Protein AF-A0A368SZ81-F1 (afdb_monomer_lite)

Sequence (155 aa):
MSDHELNTAENATVVFVNRFTLHTSPEEFERAFDTTAQFLRRQPGFLQSTLSRHADKPDSYLNIARWRDARSFHAAHLDRATQFALAATREALTDSALPRTPDTAHRIGVSLGSAVGCTRKLESQYLAISDNGRRWLVDHTRGSDRLYDYFVPSS

pLDDT: mean 87.76, std 10.17, range [52.06, 98.12]

Organism: NCBI:txid1931232

Foldseek 3Di:
DDPVVVVVQQQDKDKDKDKFQDPDDPVVVVVVVVVVLVLLVPFPFWDDKDKDADPVRNRIIMIITIGRGPVSVCVSPPQPLVVVVVVVVVVCVVVVPDDDDPVCVVVDDDDDDCPCVLVVVLVVQCCQQCVNVPHPDGNPVRGDPCNCCSVDVDD

InterPro domains:
  IPR007138 Antibiotic biosynthesis monooxygenase domain [PF03992] (27-79)
  IPR011008 Dimeric alpha-beta barrel [SSF54909] (8-93)

Secondary structure (DSSP, 8-state):
--HHHHHHHHTSPEEEEEEEE-SS-HHHHHHHHHHHHHHHHTSTTEEEEEEEE-SS-TTEEEEEEEES-HHHHHHHHS-HHHHHHHHHHHHHHHHT-----HHHHTT-------TTTTHHHHHHHHHHHTTTTT-SS--GGGS-TTHHHHHS---

Structure (mmCIF, N/CA/C/O backbone):
data_AF-A0A368SZ81-F1
#
_entry.id   AF-A0A368SZ81-F1
#
loop_
_atom_site.group_PDB
_atom_site.id
_atom_site.type_symbol
_atom_site.label_atom_id
_atom_site.label_alt_id
_atom_site.label_comp_id
_atom_site.label_asym_id
_atom_site.label_entity_id
_atom_site.label_seq_id
_atom_site.pdbx_PDB_ins_code
_atom_site.Cartn_x
_atom_site.Cartn_y
_atom_site.Cartn_z
_atom_site.occupancy
_atom_site.B_iso_or_equiv
_atom_site.auth_seq_id
_atom_site.auth_comp_id
_atom_site.auth_asym_id
_atom_site.auth_atom_id
_atom_site.pdbx_PDB_model_num
ATOM 1 N N . MET A 1 1 ? -18.997 -5.126 17.755 1.00 52.06 1 MET A N 1
ATOM 2 C CA . MET A 1 1 ? -17.836 -6.020 17.924 1.00 52.06 1 MET A CA 1
ATOM 3 C C . MET A 1 1 ? -17.121 -5.610 19.189 1.00 52.06 1 MET A C 1
ATOM 5 O O . MET A 1 1 ? -16.911 -4.418 19.378 1.00 52.06 1 MET A O 1
ATOM 9 N N . SER A 1 2 ? -16.828 -6.570 20.054 1.00 54.38 2 SER A N 1
ATOM 10 C CA . SER A 1 2 ? -16.036 -6.365 21.271 1.00 54.38 2 SER A CA 1
ATOM 11 C C . SER A 1 2 ? -14.537 -6.257 20.945 1.00 54.38 2 SER A C 1
ATOM 13 O O . SER A 1 2 ? -14.096 -6.748 19.903 1.00 54.38 2 SER A O 1
ATOM 15 N N . ASP A 1 3 ? -13.736 -5.657 21.832 1.00 58.00 3 ASP A N 1
ATOM 16 C CA . ASP A 1 3 ? -12.274 -5.532 21.656 1.00 58.00 3 ASP A CA 1
ATOM 17 C C . ASP A 1 3 ? -11.573 -6.885 21.449 1.00 58.00 3 ASP A C 1
ATOM 19 O O . ASP A 1 3 ? -10.595 -6.990 20.707 1.00 58.00 3 ASP A O 1
ATOM 23 N N . HIS A 1 4 ? -12.117 -7.954 22.037 1.00 52.94 4 HIS A N 1
ATOM 24 C CA . HIS A 1 4 ? -11.617 -9.316 21.864 1.00 52.94 4 HIS A CA 1
ATOM 25 C C . HIS A 1 4 ? -11.790 -9.829 20.420 1.00 52.94 4 HIS A C 1
ATOM 27 O O . HIS A 1 4 ? -10.902 -10.491 19.876 1.00 52.94 4 HIS A O 1
ATOM 33 N N . GLU A 1 5 ? -12.913 -9.525 19.765 1.00 55.00 5 GLU A N 1
ATOM 34 C CA . GLU A 1 5 ? -13.180 -9.935 18.377 1.00 55.00 5 GLU A CA 1
ATOM 35 C C . GLU A 1 5 ? -12.298 -9.169 17.383 1.00 55.00 5 GLU A C 1
ATOM 37 O O . GLU A 1 5 ? -11.790 -9.756 16.427 1.00 55.00 5 GLU A O 1
ATOM 42 N N . LEU A 1 6 ? -12.052 -7.879 17.642 1.00 59.97 6 LEU A N 1
ATOM 43 C CA . LEU A 1 6 ? -11.133 -7.047 16.857 1.00 59.97 6 LEU A CA 1
ATOM 44 C C . LEU A 1 6 ? -9.690 -7.560 16.949 1.00 59.97 6 LEU A C 1
ATOM 46 O O . LEU A 1 6 ? -9.024 -7.703 15.925 1.00 59.97 6 LEU A O 1
ATOM 50 N N . ASN A 1 7 ? -9.230 -7.907 18.153 1.00 59.84 7 ASN A N 1
ATOM 51 C CA . ASN A 1 7 ? -7.885 -8.444 18.371 1.00 59.84 7 ASN A CA 1
ATOM 52 C C . ASN A 1 7 ? -7.702 -9.841 17.740 1.00 59.84 7 ASN A C 1
ATOM 54 O O . ASN A 1 7 ? -6.635 -10.178 17.229 1.00 59.84 7 ASN A O 1
ATOM 58 N N . THR A 1 8 ? -8.758 -10.660 17.720 1.00 61.38 8 THR A N 1
ATOM 59 C CA . THR A 1 8 ? -8.731 -11.979 17.063 1.00 61.38 8 THR A CA 1
ATOM 60 C C . THR A 1 8 ? -8.630 -11.840 15.541 1.00 61.38 8 THR A C 1
ATOM 62 O O . THR A 1 8 ? -7.843 -12.542 14.909 1.00 61.38 8 THR A O 1
ATOM 65 N N . ALA A 1 9 ? -9.380 -10.903 14.952 1.00 64.88 9 ALA A N 1
ATOM 66 C CA . ALA A 1 9 ? -9.328 -10.618 13.519 1.00 64.88 9 ALA A CA 1
ATOM 67 C C . ALA A 1 9 ? -7.986 -10.005 13.085 1.00 64.88 9 ALA A C 1
ATOM 69 O O . ALA A 1 9 ? -7.500 -10.306 11.997 1.00 64.88 9 ALA A O 1
ATOM 70 N N . GLU A 1 10 ? -7.358 -9.182 13.930 1.00 70.00 10 GLU A N 1
ATOM 71 C CA . GLU A 1 10 ? -6.044 -8.605 13.629 1.00 70.00 10 GLU A CA 1
ATOM 72 C C . GLU A 1 10 ? -4.932 -9.646 13.580 1.00 70.00 10 GLU A C 1
ATOM 74 O O . GLU A 1 10 ? -4.065 -9.537 12.718 1.00 70.00 10 GLU A O 1
ATOM 79 N N . ASN A 1 11 ? -4.987 -10.662 14.445 1.00 79.44 11 ASN A N 1
ATOM 80 C CA . ASN A 1 11 ? -3.989 -11.733 14.519 1.00 79.44 11 ASN A CA 1
ATOM 81 C C . ASN A 1 11 ? -4.248 -12.889 13.536 1.00 79.44 11 ASN A C 1
ATOM 83 O O . ASN A 1 11 ? -3.453 -13.827 13.464 1.00 79.44 11 ASN A O 1
ATOM 87 N N . ALA A 1 12 ? -5.352 -12.850 12.789 1.00 88.25 12 ALA A N 1
ATOM 88 C CA . ALA A 1 12 ? -5.657 -13.857 11.786 1.00 88.25 12 ALA A CA 1
ATOM 89 C C . ALA A 1 12 ? -4.756 -13.698 10.552 1.00 88.25 12 ALA A C 1
ATOM 91 O O . ALA A 1 12 ? -4.479 -12.590 10.092 1.00 88.25 12 ALA A O 1
ATOM 92 N N . THR A 1 13 ? -4.343 -14.828 9.972 1.00 94.44 13 THR A N 1
ATOM 93 C CA . THR A 1 13 ? -3.608 -14.840 8.701 1.00 94.44 13 THR A CA 1
ATOM 94 C C . THR A 1 13 ? -4.410 -14.132 7.614 1.00 94.44 13 THR A C 1
ATOM 96 O O . THR A 1 13 ? -5.566 -14.468 7.364 1.00 94.44 13 THR A O 1
ATOM 99 N N . VAL A 1 14 ? -3.765 -13.196 6.920 1.00 95.81 14 VAL A N 1
ATOM 100 C CA . VAL A 1 14 ? -4.369 -12.458 5.808 1.00 95.81 14 VAL A CA 1
ATOM 101 C C . VAL A 1 14 ? -3.956 -13.082 4.482 1.00 95.81 14 VAL A C 1
ATOM 103 O O . VAL A 1 14 ? -2.774 -13.341 4.239 1.00 95.81 14 VAL A O 1
ATOM 106 N N . VAL A 1 15 ? -4.938 -13.294 3.605 1.00 96.19 15 VAL A N 1
ATOM 107 C CA . VAL A 1 15 ? -4.727 -13.674 2.205 1.00 96.19 15 VAL A CA 1
ATOM 108 C C . VAL A 1 15 ? -5.117 -12.494 1.327 1.00 96.19 15 VAL A C 1
ATOM 110 O O . VAL A 1 15 ? -6.285 -12.127 1.245 1.00 96.19 15 VAL A O 1
ATOM 113 N N . PHE A 1 16 ? -4.129 -11.895 0.672 1.00 95.38 16 PHE A N 1
ATOM 114 C CA . PHE A 1 16 ? -4.329 -10.820 -0.285 1.00 95.38 16 PHE A CA 1
ATOM 115 C C . PHE A 1 16 ? -4.366 -11.396 -1.699 1.00 95.38 16 PHE A C 1
ATOM 117 O O . PHE A 1 16 ? -3.391 -11.995 -2.157 1.00 95.38 16 PHE A O 1
ATOM 124 N N . VAL A 1 17 ? -5.496 -11.212 -2.379 1.00 96.56 17 VAL A N 1
ATOM 125 C CA . VAL A 1 17 ? -5.724 -11.691 -3.744 1.00 96.56 17 VAL A CA 1
ATOM 126 C C . VAL A 1 17 ? -5.859 -10.483 -4.660 1.00 96.56 17 VAL A C 1
ATOM 128 O O . VAL A 1 17 ? -6.749 -9.660 -4.467 1.00 96.56 17 VAL A O 1
ATOM 131 N N . ASN A 1 18 ? -4.982 -10.377 -5.656 1.00 94.69 18 ASN A N 1
ATOM 132 C CA . ASN A 1 18 ? -5.006 -9.293 -6.633 1.00 94.69 18 ASN A CA 1
ATOM 133 C C . ASN A 1 18 ? -5.061 -9.855 -8.056 1.00 94.69 18 ASN A C 1
ATOM 135 O O . ASN A 1 18 ? -4.253 -10.715 -8.404 1.00 94.69 18 ASN A O 1
ATOM 139 N N . ARG A 1 19 ? -5.996 -9.367 -8.874 1.00 96.81 19 ARG A N 1
ATOM 140 C CA . ARG A 1 19 ? -6.144 -9.754 -10.280 1.00 96.81 19 ARG A CA 1
ATOM 141 C C . ARG A 1 19 ? -5.673 -8.615 -11.173 1.00 96.81 19 ARG A C 1
ATOM 143 O O . ARG A 1 19 ? -6.176 -7.501 -11.064 1.00 96.81 19 ARG A O 1
ATOM 150 N N . PHE A 1 20 ? -4.787 -8.927 -12.107 1.00 96.81 20 PHE A N 1
ATOM 151 C CA . PHE A 1 20 ? -4.261 -7.981 -13.082 1.00 96.81 20 PHE A CA 1
ATOM 152 C C . PHE A 1 20 ? -4.821 -8.275 -14.473 1.00 96.81 20 PHE A C 1
ATOM 154 O O . PHE A 1 20 ? -4.964 -9.435 -14.866 1.00 96.81 20 PHE A O 1
ATOM 161 N N . THR A 1 21 ? -5.126 -7.205 -15.203 1.00 97.06 21 THR A N 1
ATOM 162 C CA . THR A 1 21 ? -5.365 -7.214 -16.652 1.00 97.06 21 THR A CA 1
ATOM 163 C C . THR A 1 21 ? -4.319 -6.292 -17.257 1.00 97.06 21 THR A C 1
ATOM 165 O O . THR A 1 21 ? -4.195 -5.149 -16.815 1.00 97.06 21 THR A O 1
ATOM 168 N N . LEU A 1 22 ? -3.504 -6.805 -18.170 1.00 95.56 22 LEU A N 1
ATOM 169 C CA . LEU A 1 22 ? -2.321 -6.105 -18.651 1.00 95.56 22 LEU A CA 1
ATOM 170 C C . LEU A 1 22 ? -2.657 -5.191 -19.833 1.00 95.56 22 LEU A C 1
ATOM 172 O O . LEU A 1 22 ? -3.359 -5.578 -20.760 1.00 95.56 22 LEU A O 1
ATOM 176 N N . HIS A 1 23 ? -2.091 -3.985 -19.809 1.00 92.38 23 HIS A N 1
ATOM 177 C CA . HIS A 1 23 ? -2.072 -3.047 -20.942 1.00 92.38 23 HIS A CA 1
ATOM 178 C C . HIS A 1 23 ? -0.658 -2.860 -21.517 1.00 92.38 23 HIS A C 1
ATOM 180 O O . HIS A 1 23 ? -0.447 -2.046 -22.410 1.00 92.38 23 HIS A O 1
ATOM 186 N N . THR A 1 24 ? 0.302 -3.618 -20.986 1.00 90.44 24 THR A N 1
ATOM 187 C CA . THR A 1 24 ? 1.702 -3.679 -21.415 1.00 90.44 24 THR A CA 1
ATOM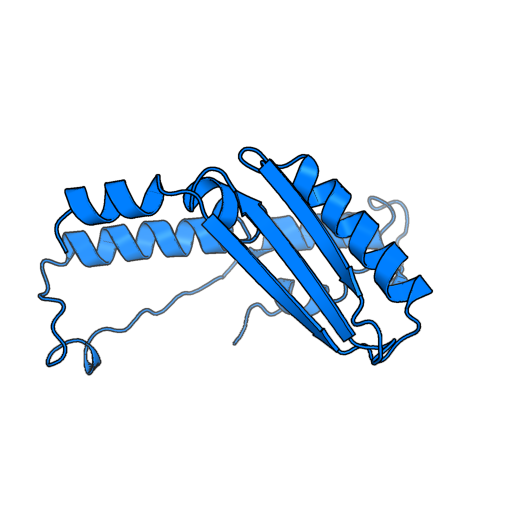 188 C C . THR A 1 24 ? 2.083 -5.135 -21.700 1.00 90.44 24 THR A C 1
ATOM 190 O O . THR A 1 24 ? 1.270 -6.047 -21.523 1.00 90.44 24 THR A O 1
ATOM 193 N N . SER A 1 25 ? 3.317 -5.364 -22.145 1.00 95.19 25 SER A N 1
ATOM 194 C CA . SER A 1 25 ? 3.837 -6.712 -22.366 1.00 95.19 25 SER A CA 1
ATOM 195 C C . SER A 1 25 ? 3.910 -7.519 -21.054 1.00 95.19 25 SER A C 1
ATOM 197 O O . SER A 1 25 ? 4.260 -6.967 -20.004 1.00 95.19 25 SER A O 1
ATOM 199 N N . PRO A 1 26 ? 3.617 -8.831 -21.087 1.00 95.81 26 PRO A N 1
ATOM 200 C CA . PRO A 1 26 ? 3.800 -9.733 -19.949 1.00 95.81 26 PRO A CA 1
ATOM 201 C C . PRO A 1 26 ? 5.197 -9.649 -19.327 1.00 95.81 26 PRO A C 1
ATOM 203 O O . PRO A 1 26 ? 5.329 -9.608 -18.108 1.00 95.81 26 PRO A O 1
ATOM 206 N N . GLU A 1 27 ? 6.239 -9.547 -20.151 1.00 94.75 27 GLU A N 1
ATOM 207 C CA . GLU A 1 27 ? 7.629 -9.502 -19.702 1.00 94.75 27 GLU A CA 1
ATOM 208 C C . GLU A 1 27 ? 7.933 -8.219 -18.919 1.00 94.75 27 GLU A C 1
ATOM 210 O O . GLU A 1 27 ? 8.696 -8.236 -17.954 1.00 94.75 27 GLU A O 1
ATOM 215 N N . GLU A 1 28 ? 7.361 -7.087 -19.330 1.00 93.31 28 GLU A N 1
ATOM 216 C CA . GLU A 1 28 ? 7.485 -5.827 -18.596 1.00 93.31 28 GLU A CA 1
ATOM 217 C C . GLU A 1 28 ? 6.746 -5.876 -17.263 1.00 93.31 28 GLU A C 1
ATOM 219 O O . GLU A 1 28 ? 7.313 -5.496 -16.235 1.00 93.31 28 GLU A O 1
ATOM 224 N N . PHE A 1 29 ? 5.526 -6.415 -17.264 1.00 94.94 29 PHE A N 1
ATOM 225 C CA . PHE A 1 29 ? 4.756 -6.616 -16.045 1.00 94.94 29 PHE A CA 1
ATOM 226 C C . PHE A 1 29 ? 5.481 -7.536 -15.056 1.00 94.94 29 PHE A C 1
ATOM 228 O O . PHE A 1 29 ? 5.601 -7.185 -13.886 1.00 94.94 29 PHE A O 1
ATOM 235 N N . GLU A 1 30 ? 6.001 -8.679 -15.506 1.00 95.44 30 GLU A N 1
ATOM 236 C CA . GLU A 1 30 ? 6.700 -9.642 -14.649 1.00 95.44 30 GLU A CA 1
ATOM 237 C C . GLU A 1 30 ? 7.966 -9.034 -14.029 1.00 95.44 30 GLU A C 1
ATOM 239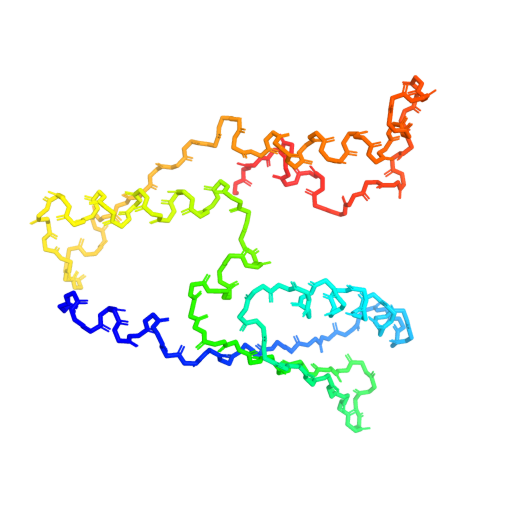 O O . GLU A 1 30 ? 8.179 -9.175 -12.824 1.00 95.44 30 GLU A O 1
ATOM 244 N N . ARG A 1 31 ? 8.750 -8.253 -14.790 1.00 93.44 31 ARG A N 1
ATOM 245 C CA . ARG A 1 31 ? 9.908 -7.512 -14.247 1.00 93.44 31 ARG A CA 1
ATOM 246 C C . ARG A 1 31 ? 9.507 -6.485 -13.184 1.00 93.44 31 ARG A C 1
ATOM 248 O O . ARG A 1 31 ? 10.161 -6.377 -12.141 1.00 93.44 31 ARG A O 1
ATOM 255 N N . ALA A 1 32 ? 8.449 -5.714 -13.439 1.00 89.69 32 ALA A N 1
ATOM 256 C CA . ALA A 1 32 ? 7.945 -4.731 -12.483 1.00 89.69 32 ALA A CA 1
ATOM 257 C C . ALA A 1 32 ? 7.407 -5.420 -11.217 1.00 89.69 32 ALA A C 1
ATOM 259 O O . ALA A 1 32 ? 7.744 -5.030 -10.095 1.00 89.69 32 ALA A O 1
ATOM 260 N N . PHE A 1 33 ? 6.640 -6.498 -11.393 1.00 93.62 33 PHE A N 1
ATOM 261 C CA . PHE A 1 33 ? 6.076 -7.285 -10.306 1.00 93.62 33 PHE A CA 1
ATOM 262 C C . PHE A 1 33 ? 7.164 -7.927 -9.444 1.00 93.62 33 PHE A C 1
ATOM 264 O O . PHE A 1 33 ? 7.058 -7.889 -8.219 1.00 93.62 33 PHE A O 1
ATOM 271 N N . ASP A 1 34 ? 8.233 -8.457 -10.039 1.00 93.31 34 ASP A N 1
ATOM 272 C CA . ASP A 1 34 ? 9.361 -9.024 -9.298 1.00 93.31 34 ASP A CA 1
ATOM 273 C C . ASP A 1 34 ? 10.019 -7.997 -8.375 1.00 93.31 34 ASP A C 1
ATOM 275 O O . ASP A 1 34 ? 10.354 -8.314 -7.230 1.00 93.31 34 ASP A O 1
ATOM 279 N N . THR A 1 35 ? 10.140 -6.747 -8.822 1.00 88.62 35 THR A N 1
ATOM 280 C CA . THR A 1 35 ? 10.664 -5.652 -7.992 1.00 88.62 35 THR A CA 1
ATOM 281 C C . THR A 1 35 ? 9.763 -5.408 -6.778 1.00 88.62 35 THR A C 1
ATOM 283 O O . THR A 1 35 ? 10.241 -5.352 -5.638 1.00 88.62 35 THR A O 1
ATOM 286 N N . THR A 1 36 ? 8.445 -5.341 -6.984 1.00 87.81 36 THR A N 1
ATOM 287 C CA . THR A 1 36 ? 7.467 -5.229 -5.890 1.00 87.81 36 THR A CA 1
ATOM 288 C C . THR A 1 36 ? 7.506 -6.449 -4.967 1.00 87.81 36 THR A C 1
ATOM 290 O O . THR A 1 36 ? 7.521 -6.302 -3.745 1.00 87.81 36 THR A O 1
ATOM 293 N N . ALA A 1 37 ? 7.581 -7.662 -5.514 1.00 90.38 37 ALA A N 1
ATOM 294 C CA . ALA A 1 37 ? 7.620 -8.901 -4.746 1.00 90.38 37 ALA A CA 1
ATOM 295 C C . ALA A 1 37 ? 8.884 -8.996 -3.882 1.00 90.38 37 ALA A C 1
ATOM 297 O O . ALA A 1 37 ? 8.806 -9.407 -2.726 1.00 90.38 37 ALA A O 1
ATOM 298 N N . GLN A 1 38 ? 10.042 -8.573 -4.396 1.00 92.38 38 GLN A N 1
ATOM 299 C CA . GLN A 1 38 ? 11.282 -8.491 -3.620 1.00 92.38 38 GLN A CA 1
ATOM 300 C C . GLN A 1 38 ? 11.168 -7.507 -2.454 1.00 92.38 38 GLN A C 1
ATOM 302 O O . GLN A 1 38 ? 11.650 -7.810 -1.362 1.00 92.38 38 GLN A O 1
ATOM 307 N N . PHE A 1 39 ? 10.521 -6.355 -2.658 1.00 89.88 39 PHE A N 1
ATOM 308 C CA . PHE A 1 39 ? 10.243 -5.414 -1.574 1.00 89.88 39 PHE A CA 1
ATOM 309 C C . PHE A 1 39 ? 9.339 -6.041 -0.505 1.00 89.88 39 PHE A C 1
ATOM 311 O O . PHE A 1 39 ? 9.683 -5.994 0.677 1.00 89.88 39 PHE A O 1
ATOM 318 N N . LEU A 1 40 ? 8.225 -6.663 -0.912 1.00 92.19 40 LEU A N 1
ATOM 319 C CA . LEU A 1 40 ? 7.256 -7.275 0.005 1.00 92.19 40 LEU A CA 1
ATOM 320 C C . LEU A 1 40 ? 7.860 -8.448 0.789 1.00 92.19 40 LEU A C 1
ATOM 322 O O . LEU A 1 40 ? 7.635 -8.547 1.991 1.00 92.19 40 LEU A O 1
ATOM 326 N N . ARG A 1 41 ? 8.700 -9.278 0.153 1.00 94.50 41 ARG A N 1
ATOM 327 C CA . ARG A 1 41 ? 9.404 -10.408 0.794 1.00 94.50 41 ARG A CA 1
ATOM 328 C C . ARG A 1 41 ? 10.300 -9.999 1.961 1.00 94.50 41 ARG A C 1
ATOM 330 O O . ARG A 1 41 ? 10.558 -10.817 2.836 1.00 94.50 41 ARG A O 1
ATOM 337 N N . ARG A 1 42 ? 10.792 -8.757 1.971 1.00 95.25 42 ARG A N 1
ATOM 338 C CA . ARG A 1 42 ? 11.637 -8.220 3.050 1.00 95.25 42 ARG A CA 1
ATOM 339 C C . ARG A 1 42 ? 10.825 -7.603 4.189 1.00 95.25 42 ARG A C 1
ATOM 341 O O . ARG A 1 42 ? 11.412 -7.222 5.198 1.00 95.25 42 ARG A O 1
ATOM 348 N N . GLN A 1 43 ? 9.507 -7.470 4.036 1.00 95.62 43 GLN A N 1
ATOM 349 C CA . GLN A 1 43 ? 8.670 -6.861 5.062 1.00 95.62 43 GLN A CA 1
ATOM 350 C C . GLN A 1 43 ? 8.407 -7.848 6.205 1.00 95.62 43 GLN A C 1
ATOM 352 O O . GLN A 1 43 ? 8.137 -9.029 5.956 1.00 95.62 43 GLN A O 1
ATOM 357 N N . PRO A 1 44 ? 8.432 -7.386 7.466 1.00 96.38 44 PRO A N 1
ATOM 358 C CA . PRO A 1 44 ? 8.007 -8.198 8.595 1.00 96.38 44 PRO A CA 1
ATOM 359 C C . PRO A 1 44 ? 6.601 -8.771 8.381 1.00 96.38 44 PRO A C 1
ATOM 361 O O . PRO A 1 44 ? 5.693 -8.073 7.941 1.00 96.38 44 PRO A O 1
ATOM 364 N N . GLY A 1 45 ? 6.430 -10.058 8.691 1.00 96.12 45 GLY A N 1
ATOM 365 C CA . GLY A 1 45 ? 5.138 -10.744 8.609 1.00 96.12 45 GLY A CA 1
ATOM 366 C C . GLY A 1 45 ? 4.714 -11.203 7.209 1.00 96.12 45 GLY A C 1
ATOM 367 O O . GLY A 1 45 ? 3.701 -11.895 7.109 1.00 96.12 45 GLY A O 1
ATOM 368 N N . PHE A 1 46 ? 5.480 -10.913 6.152 1.00 97.56 46 PHE A N 1
ATOM 369 C CA . PHE A 1 46 ? 5.295 -11.575 4.858 1.00 97.56 46 PHE A CA 1
ATOM 370 C C . PHE A 1 46 ? 5.583 -13.077 4.988 1.00 97.56 46 PHE A C 1
ATOM 372 O O . PHE A 1 46 ? 6.576 -13.465 5.606 1.00 97.56 46 PHE A O 1
ATOM 379 N N . LEU A 1 47 ? 4.724 -13.926 4.415 1.00 96.69 47 LEU A N 1
ATOM 380 C CA . LEU A 1 47 ? 4.906 -15.381 4.434 1.00 96.69 47 LEU A CA 1
ATOM 381 C C . LEU A 1 47 ? 5.285 -15.915 3.052 1.00 96.69 47 LEU A C 1
ATOM 383 O O . LEU A 1 47 ? 6.335 -16.528 2.895 1.00 96.69 47 LEU A O 1
ATOM 387 N N . GLN A 1 48 ? 4.434 -15.694 2.049 1.00 96.12 48 GLN A N 1
ATOM 388 C CA . GLN A 1 48 ? 4.675 -16.150 0.678 1.00 96.12 48 GLN A CA 1
ATOM 389 C C . GLN A 1 48 ? 3.805 -15.397 -0.325 1.00 96.12 48 GLN A C 1
ATOM 391 O O . GLN A 1 48 ? 2.742 -14.889 0.033 1.00 96.12 48 GLN A O 1
ATOM 396 N N . SER A 1 49 ? 4.213 -15.393 -1.592 1.00 96.50 49 SER A N 1
ATOM 397 C CA . SER A 1 49 ? 3.363 -14.977 -2.705 1.00 96.50 49 SER A CA 1
ATOM 398 C C . SER A 1 49 ? 3.514 -15.912 -3.897 1.00 96.50 49 SER A C 1
ATOM 400 O O . SER A 1 49 ? 4.580 -16.486 -4.124 1.00 96.50 49 SER A O 1
ATOM 402 N N . THR A 1 50 ? 2.437 -16.046 -4.661 1.00 96.62 50 THR A N 1
ATOM 403 C CA . THR A 1 50 ? 2.405 -16.795 -5.914 1.00 96.62 50 THR A CA 1
ATOM 404 C C . THR A 1 50 ? 1.729 -15.937 -6.969 1.00 96.62 50 THR A C 1
ATOM 406 O O . THR A 1 50 ? 0.568 -15.560 -6.810 1.00 96.62 50 THR A O 1
ATOM 409 N N . LEU A 1 51 ? 2.463 -15.639 -8.039 1.00 97.44 51 LEU A N 1
ATOM 410 C CA . LEU A 1 51 ? 1.930 -15.024 -9.246 1.00 97.44 51 LEU A CA 1
ATOM 411 C C . LEU A 1 51 ? 1.595 -16.141 -10.238 1.00 97.44 51 LEU A C 1
ATOM 413 O O . LEU A 1 51 ? 2.433 -16.992 -10.519 1.00 97.44 51 LEU A O 1
ATOM 417 N N . SER A 1 52 ? 0.364 -16.165 -10.732 1.00 96.75 52 SER A N 1
ATOM 418 C CA . SER A 1 52 ? -0.126 -17.145 -11.703 1.00 96.75 52 SER A CA 1
ATOM 419 C C . SER A 1 52 ? -0.672 -16.426 -12.926 1.00 96.75 52 SER A C 1
ATOM 421 O O . SER A 1 52 ? -1.460 -15.490 -12.792 1.00 96.75 52 SER A O 1
ATOM 423 N N . ARG A 1 53 ? -0.271 -16.878 -14.112 1.00 97.50 53 ARG A N 1
ATOM 424 C CA . ARG A 1 53 ? -0.801 -16.409 -15.395 1.00 97.50 53 ARG A CA 1
ATOM 425 C C . ARG A 1 53 ? -1.994 -17.265 -15.805 1.00 97.50 53 ARG A C 1
ATOM 427 O O . ARG A 1 53 ? -1.973 -18.480 -15.617 1.00 97.50 53 ARG A O 1
ATOM 434 N N . HIS A 1 54 ? -3.027 -16.651 -16.370 1.00 96.69 54 HIS A N 1
ATOM 435 C CA . HIS A 1 54 ? -4.149 -17.387 -16.943 1.00 96.69 54 HIS A CA 1
ATOM 436 C C . HIS A 1 54 ? -3.688 -18.163 -18.187 1.00 96.69 54 HIS A C 1
ATOM 438 O O . HIS A 1 54 ? -3.056 -17.589 -19.070 1.00 96.69 54 HIS A O 1
ATOM 444 N N . ALA A 1 55 ? -4.038 -19.450 -18.283 1.00 94.62 55 ALA A N 1
ATOM 445 C CA . ALA A 1 55 ? -3.564 -20.335 -19.354 1.00 94.62 55 ALA A CA 1
ATOM 446 C C . ALA A 1 55 ? -3.971 -19.850 -20.759 1.00 94.62 55 ALA A C 1
ATOM 448 O O . ALA A 1 55 ? -3.136 -19.778 -21.653 1.00 94.62 55 ALA A O 1
ATOM 449 N N . ASP A 1 56 ? -5.235 -19.443 -20.918 1.00 96.44 56 ASP A N 1
ATOM 450 C CA . ASP A 1 56 ? -5.780 -19.028 -22.223 1.00 96.44 56 ASP A CA 1
ATOM 451 C C . ASP A 1 56 ? -5.791 -17.507 -22.455 1.00 96.44 56 ASP A C 1
ATOM 453 O O . ASP A 1 56 ? -6.200 -17.042 -23.516 1.00 96.44 56 ASP A O 1
ATOM 457 N N . LYS A 1 57 ? -5.405 -16.712 -21.449 1.00 94.75 57 LYS A N 1
ATOM 458 C CA . LYS A 1 57 ? -5.484 -15.243 -21.476 1.00 94.75 57 LYS A CA 1
ATOM 459 C C . LYS A 1 57 ? -4.131 -14.672 -21.071 1.00 94.75 57 LYS A C 1
ATOM 461 O O . LYS A 1 57 ? -3.900 -14.428 -19.885 1.00 94.75 57 LYS A O 1
ATOM 466 N N . PRO A 1 58 ? -3.205 -14.518 -22.032 1.00 90.81 58 PRO A N 1
ATOM 467 C CA . PRO A 1 58 ? -1.820 -14.167 -21.742 1.00 90.81 58 PRO A CA 1
ATOM 468 C C . PRO A 1 58 ? -1.652 -12.801 -21.059 1.00 90.81 58 PRO A C 1
ATOM 470 O O . PRO A 1 58 ? -0.588 -12.549 -20.498 1.00 90.81 58 PRO A O 1
ATOM 473 N N . ASP A 1 59 ? -2.671 -11.949 -21.096 1.00 95.88 59 ASP A N 1
ATOM 474 C CA . ASP A 1 59 ? -2.778 -10.626 -20.481 1.00 95.88 59 ASP A CA 1
ATOM 475 C C . ASP A 1 59 ? -3.466 -10.641 -19.101 1.00 95.88 59 ASP A C 1
ATOM 477 O O . ASP A 1 59 ? -3.749 -9.583 -18.542 1.00 95.88 59 ASP A O 1
ATOM 481 N N . SER A 1 60 ? -3.747 -11.814 -18.523 1.00 97.38 60 SER A N 1
ATOM 482 C CA . SER A 1 60 ? -4.445 -11.939 -17.240 1.00 97.38 60 SER A CA 1
ATOM 483 C C . SER A 1 60 ? -3.620 -12.696 -16.203 1.00 97.38 60 SER A C 1
ATOM 485 O O . SER A 1 60 ? -3.140 -13.804 -16.450 1.00 97.38 60 SER A O 1
ATOM 487 N N . TYR A 1 61 ? -3.480 -12.103 -15.015 1.00 98.12 61 TYR A N 1
ATOM 488 C CA . TYR A 1 61 ? -2.705 -12.661 -13.905 1.00 98.12 61 TYR A CA 1
ATOM 489 C C . TYR A 1 61 ? -3.469 -12.592 -12.581 1.00 98.12 61 TYR A C 1
ATOM 491 O O . TYR A 1 61 ? -4.292 -11.704 -12.352 1.00 98.12 61 TYR A O 1
ATOM 499 N N . LEU A 1 62 ? -3.138 -13.505 -11.672 1.00 97.75 62 LEU A N 1
ATOM 500 C CA . LEU A 1 62 ? -3.572 -13.520 -10.280 1.00 97.75 62 LEU A CA 1
ATOM 501 C C . LEU A 1 62 ? -2.341 -13.575 -9.374 1.00 97.75 62 LEU A C 1
ATOM 503 O O . LEU A 1 62 ? -1.506 -14.464 -9.516 1.00 97.75 62 LEU A O 1
ATOM 507 N N . ASN A 1 63 ? -2.243 -12.662 -8.415 1.00 97.19 63 ASN A N 1
ATOM 508 C CA . ASN A 1 63 ? -1.311 -12.771 -7.300 1.00 97.19 63 ASN A CA 1
ATOM 509 C C . ASN A 1 63 ? -2.066 -13.175 -6.036 1.00 97.19 63 ASN A C 1
ATOM 511 O O . ASN A 1 63 ? -3.049 -12.531 -5.668 1.00 97.19 63 ASN A O 1
ATOM 515 N N . ILE A 1 64 ? -1.557 -14.189 -5.344 1.00 97.25 64 ILE A N 1
ATOM 516 C CA . ILE A 1 64 ? -2.025 -14.599 -4.022 1.00 97.25 64 ILE A CA 1
ATOM 517 C C . ILE A 1 64 ? -0.859 -14.441 -3.052 1.00 97.25 64 ILE A C 1
ATOM 519 O O . ILE A 1 64 ? 0.132 -15.162 -3.153 1.00 97.25 64 ILE A O 1
ATOM 523 N N . ALA A 1 65 ? -0.971 -13.510 -2.107 1.00 96.88 65 ALA A N 1
ATOM 524 C CA . ALA A 1 65 ? 0.025 -13.272 -1.068 1.00 96.88 65 ALA A CA 1
ATOM 525 C C . ALA A 1 65 ? -0.540 -13.594 0.318 1.00 96.88 65 ALA A C 1
ATOM 527 O O . ALA A 1 65 ? -1.666 -13.226 0.644 1.00 96.88 65 ALA A O 1
ATOM 528 N N . ARG A 1 66 ? 0.253 -14.266 1.152 1.00 97.44 66 ARG A N 1
ATOM 529 C CA . ARG A 1 66 ? -0.094 -14.604 2.534 1.00 97.44 66 ARG A CA 1
ATOM 530 C C . ARG A 1 66 ? 0.757 -13.802 3.503 1.00 97.44 66 ARG A C 1
ATOM 532 O O . ARG A 1 66 ? 1.977 -13.719 3.348 1.00 97.44 66 ARG A O 1
ATOM 539 N N . TRP A 1 67 ? 0.098 -13.284 4.527 1.00 97.75 67 TRP A N 1
ATOM 540 C CA . TRP A 1 67 ? 0.684 -12.486 5.593 1.00 97.75 67 TRP A CA 1
ATOM 541 C C . TRP A 1 67 ? 0.289 -13.064 6.942 1.00 97.75 67 TRP A C 1
ATOM 543 O O . TRP A 1 67 ? -0.804 -13.607 7.097 1.00 97.75 67 TRP A O 1
ATOM 553 N N . ARG A 1 68 ? 1.189 -12.941 7.914 1.00 97.00 68 ARG A N 1
ATOM 554 C CA . ARG A 1 68 ? 1.000 -13.438 9.278 1.00 97.00 68 ARG A CA 1
ATOM 555 C C . ARG A 1 68 ? -0.273 -12.898 9.918 1.00 97.00 68 ARG A C 1
ATOM 557 O O . ARG A 1 68 ? -1.009 -13.670 10.519 1.00 97.00 68 ARG A O 1
ATOM 564 N N . ASP A 1 69 ? -0.496 -11.601 9.754 1.00 94.38 69 ASP A N 1
ATOM 565 C CA . ASP A 1 69 ? -1.542 -10.838 10.420 1.00 94.38 69 ASP A CA 1
ATOM 566 C C . ASP A 1 69 ? -1.862 -9.555 9.631 1.00 94.38 69 ASP A C 1
ATOM 568 O O . ASP A 1 69 ? -1.099 -9.122 8.753 1.00 94.38 69 ASP A O 1
ATOM 572 N N . ALA A 1 70 ? -3.006 -8.942 9.938 1.00 90.56 70 ALA A N 1
ATOM 573 C CA . ALA A 1 70 ? -3.468 -7.726 9.269 1.00 90.56 70 ALA A CA 1
ATOM 574 C C . ALA A 1 70 ? -2.558 -6.525 9.552 1.00 90.56 70 ALA A C 1
ATOM 576 O O . ALA A 1 70 ? -2.368 -5.664 8.691 1.00 90.56 70 ALA A O 1
ATOM 577 N N . ARG A 1 71 ? -1.948 -6.481 10.741 1.00 89.50 71 ARG A N 1
ATOM 578 C CA . ARG A 1 71 ? -1.037 -5.405 11.142 1.00 89.50 71 ARG A CA 1
ATOM 579 C C . ARG A 1 71 ? 0.203 -5.362 10.251 1.00 89.50 71 ARG A C 1
ATOM 581 O O . ARG A 1 71 ? 0.562 -4.295 9.756 1.00 89.50 71 ARG A O 1
ATOM 588 N N . SER A 1 72 ? 0.825 -6.512 10.019 1.00 93.31 72 SER A N 1
ATOM 589 C CA . SER A 1 72 ? 1.990 -6.673 9.149 1.00 93.31 72 SER A CA 1
ATOM 590 C C . SER A 1 72 ? 1.652 -6.331 7.700 1.00 93.31 72 SER A C 1
ATOM 592 O O . SER A 1 72 ? 2.403 -5.611 7.043 1.00 93.31 72 SER A O 1
ATOM 594 N N . PHE A 1 73 ? 0.486 -6.780 7.219 1.00 93.50 73 PHE A N 1
ATOM 595 C CA . PHE A 1 73 ? -0.008 -6.426 5.890 1.00 93.50 73 PHE A CA 1
ATOM 596 C C . PHE A 1 73 ? -0.169 -4.906 5.727 1.00 93.50 73 PHE A C 1
ATOM 598 O O . PHE A 1 73 ? 0.396 -4.330 4.797 1.00 93.50 73 PHE A O 1
ATOM 605 N N . HIS A 1 74 ? -0.869 -4.230 6.643 1.00 91.88 74 HIS A N 1
ATOM 606 C CA . HIS A 1 74 ? -1.054 -2.778 6.581 1.00 91.88 74 HIS A CA 1
ATOM 607 C C . HIS A 1 74 ? 0.268 -2.013 6.672 1.00 91.88 74 HIS A C 1
ATOM 609 O O . HIS A 1 74 ? 0.468 -1.064 5.918 1.00 91.88 74 HIS A O 1
ATOM 615 N N . ALA A 1 75 ? 1.191 -2.440 7.538 1.00 90.38 75 ALA A N 1
ATOM 616 C CA . ALA A 1 75 ? 2.494 -1.796 7.681 1.00 90.38 75 ALA A CA 1
ATOM 617 C C . ALA A 1 75 ? 3.321 -1.821 6.382 1.00 90.38 75 ALA A C 1
ATOM 619 O O . ALA A 1 75 ? 4.068 -0.881 6.117 1.00 90.38 75 ALA A O 1
ATOM 620 N N . ALA A 1 76 ? 3.169 -2.875 5.574 1.00 90.88 76 ALA A N 1
ATOM 621 C CA . ALA A 1 76 ? 3.859 -3.038 4.297 1.00 90.88 76 ALA A CA 1
ATOM 622 C C . ALA A 1 76 ? 3.220 -2.266 3.127 1.00 90.88 76 ALA A C 1
ATOM 624 O O . ALA A 1 76 ? 3.910 -1.994 2.145 1.00 90.88 76 ALA A O 1
ATOM 625 N N . HIS A 1 77 ? 1.925 -1.940 3.205 1.00 88.12 77 HIS A N 1
ATOM 626 C CA . HIS A 1 77 ? 1.166 -1.368 2.081 1.00 88.12 77 HIS A CA 1
ATOM 627 C C . HIS A 1 77 ? 0.754 0.090 2.284 1.00 88.12 77 HIS A C 1
ATOM 629 O O . HIS A 1 77 ? 0.553 0.806 1.306 1.00 88.12 77 HIS A O 1
ATOM 635 N N . LEU A 1 78 ? 0.607 0.534 3.530 1.00 88.25 78 LEU A N 1
ATOM 636 C CA . LEU A 1 78 ? 0.170 1.886 3.849 1.00 88.25 78 LEU A CA 1
ATOM 637 C C . LEU A 1 78 ? 1.368 2.767 4.177 1.00 88.25 78 LEU A C 1
ATOM 639 O O . LEU A 1 78 ? 2.262 2.356 4.921 1.00 88.25 78 LEU A O 1
ATOM 643 N N . ASP A 1 79 ? 1.351 4.007 3.685 1.00 84.12 79 ASP A N 1
ATOM 644 C CA . ASP A 1 79 ? 2.305 5.005 4.152 1.00 84.12 79 ASP A CA 1
ATOM 645 C C . ASP A 1 79 ? 2.139 5.240 5.661 1.00 84.12 79 ASP A C 1
ATOM 647 O O . ASP A 1 79 ? 1.064 5.055 6.245 1.00 84.12 79 ASP A O 1
ATOM 651 N N . ARG A 1 80 ? 3.220 5.665 6.313 1.00 85.25 80 ARG A N 1
ATOM 652 C CA . ARG A 1 80 ? 3.235 5.901 7.754 1.00 85.25 80 ARG A CA 1
ATOM 653 C C . ARG A 1 80 ? 2.214 6.955 8.188 1.00 85.25 80 ARG A C 1
ATOM 655 O O . ARG A 1 80 ? 1.651 6.817 9.272 1.00 85.25 80 ARG A O 1
ATOM 662 N N . ALA A 1 81 ? 1.939 7.966 7.365 1.00 85.62 81 ALA A N 1
ATOM 663 C CA . ALA A 1 81 ? 0.887 8.941 7.648 1.00 85.62 81 ALA A CA 1
ATOM 664 C C . ALA A 1 81 ? -0.500 8.287 7.697 1.00 85.62 81 ALA A C 1
ATOM 666 O O . ALA A 1 81 ? -1.266 8.526 8.630 1.00 85.62 81 ALA A O 1
ATOM 667 N N . THR A 1 82 ? -0.798 7.395 6.750 1.00 85.94 82 THR A N 1
ATOM 668 C CA . THR A 1 82 ? -2.054 6.635 6.720 1.00 85.94 82 THR A CA 1
ATOM 669 C C . THR A 1 82 ? -2.179 5.712 7.930 1.00 85.94 82 THR A C 1
ATOM 671 O O . THR A 1 82 ? -3.254 5.612 8.515 1.00 85.94 82 THR A O 1
ATOM 674 N N . GLN A 1 83 ? -1.085 5.075 8.356 1.00 88.25 83 GLN A N 1
ATOM 675 C CA . GLN A 1 83 ? -1.082 4.240 9.563 1.00 88.25 83 GLN A CA 1
ATOM 676 C C . GLN A 1 83 ? -1.454 5.049 10.814 1.00 88.25 83 GLN A C 1
ATOM 678 O O . GLN A 1 83 ? -2.286 4.601 11.603 1.00 88.25 83 GLN A O 1
ATOM 683 N N . PHE A 1 84 ? -0.895 6.254 10.977 1.00 88.88 84 PHE A N 1
ATOM 684 C CA . PHE A 1 8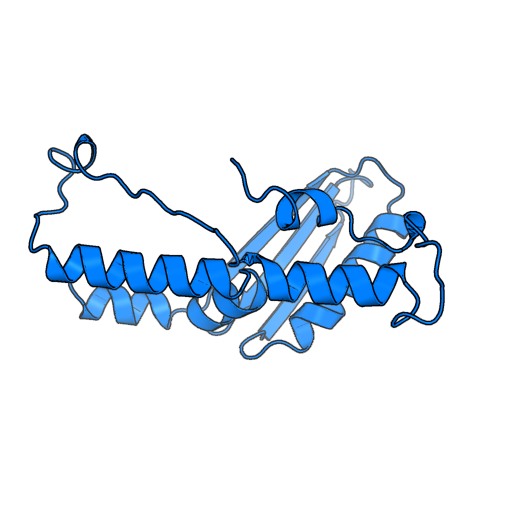4 ? -1.266 7.138 12.084 1.00 88.88 84 PHE A CA 1
ATOM 685 C C . PHE A 1 84 ? -2.715 7.612 11.992 1.00 88.88 84 PHE A C 1
ATOM 687 O O . PHE A 1 84 ? -3.407 7.611 13.005 1.00 88.88 84 PHE A O 1
ATOM 694 N N . ALA A 1 85 ? -3.197 7.953 10.796 1.00 87.62 85 ALA A N 1
ATOM 695 C CA . ALA A 1 85 ? -4.590 8.339 10.598 1.00 87.62 85 ALA A CA 1
ATOM 696 C C . ALA A 1 85 ? -5.556 7.212 11.002 1.00 87.62 85 ALA A C 1
ATOM 698 O O . ALA A 1 85 ? -6.548 7.469 11.683 1.00 87.62 85 ALA A O 1
ATOM 699 N N . LEU A 1 86 ? -5.254 5.959 10.644 1.00 87.69 86 LEU A N 1
ATOM 700 C CA . LEU A 1 86 ? -6.053 4.798 11.045 1.00 87.69 86 LEU A CA 1
ATOM 701 C C . LEU A 1 86 ? -6.032 4.574 12.560 1.00 87.69 86 LEU A C 1
ATOM 703 O O . LEU A 1 86 ? -7.090 4.337 13.141 1.00 87.69 86 LEU A O 1
ATOM 707 N N . ALA A 1 87 ? -4.859 4.661 13.194 1.00 89.69 87 ALA A N 1
ATOM 708 C CA . ALA A 1 87 ? -4.732 4.524 14.645 1.00 89.69 87 ALA A CA 1
ATOM 709 C C . ALA A 1 87 ? -5.534 5.612 15.378 1.00 89.69 87 ALA A C 1
ATOM 711 O O . ALA A 1 87 ? -6.430 5.287 16.152 1.00 89.69 87 ALA A O 1
ATOM 712 N N . ALA A 1 88 ? -5.308 6.883 15.033 1.00 90.00 88 ALA A N 1
ATOM 713 C CA . ALA A 1 88 ? -6.010 8.022 15.622 1.00 90.00 88 ALA A CA 1
ATOM 714 C C . ALA A 1 88 ? -7.528 7.947 15.402 1.00 90.00 88 ALA A C 1
ATOM 716 O O . ALA A 1 88 ? -8.301 8.229 16.310 1.00 90.00 88 ALA A O 1
ATOM 717 N N . THR A 1 89 ? -7.973 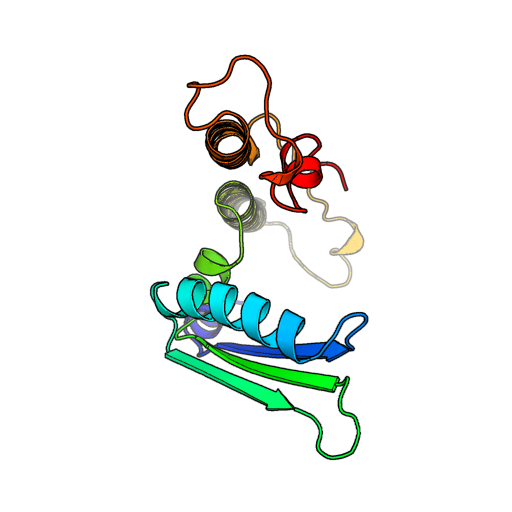7.516 14.217 1.00 87.94 89 THR A N 1
ATOM 718 C CA . THR A 1 89 ? -9.404 7.330 13.935 1.00 87.94 89 THR A CA 1
ATOM 719 C C . THR A 1 89 ? -10.006 6.241 14.818 1.00 87.94 89 THR A C 1
ATOM 721 O O . THR A 1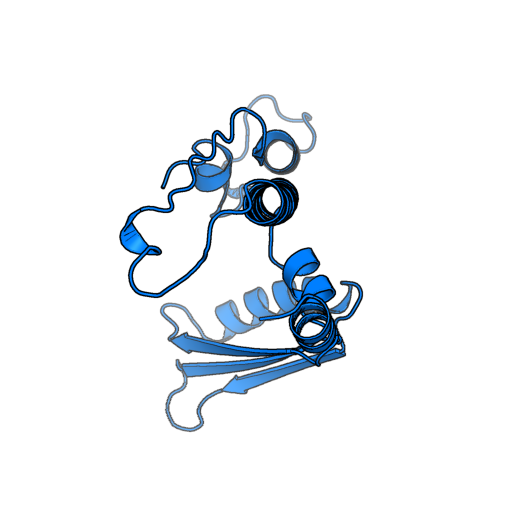 89 ? -11.108 6.410 15.332 1.00 87.94 89 THR A O 1
ATOM 724 N N . ARG A 1 90 ? -9.309 5.115 15.012 1.00 86.50 90 ARG A N 1
ATOM 725 C CA . ARG A 1 90 ? -9.794 4.040 15.889 1.00 86.50 90 ARG A CA 1
ATOM 726 C C . ARG A 1 90 ? -9.875 4.501 17.338 1.00 86.50 90 ARG A C 1
ATOM 728 O O . ARG A 1 90 ? -10.904 4.271 17.961 1.00 86.50 90 ARG A O 1
ATOM 735 N N . GLU A 1 91 ? -8.845 5.182 17.829 1.00 89.56 91 GLU A N 1
ATOM 736 C CA . GLU A 1 91 ? -8.819 5.752 19.179 1.00 89.56 91 GLU A CA 1
ATOM 737 C C . GLU A 1 91 ? -9.952 6.764 19.380 1.00 89.56 91 GLU A C 1
ATOM 739 O O . GLU A 1 91 ? -10.737 6.612 20.309 1.00 89.56 91 GLU A O 1
ATOM 744 N N . ALA A 1 92 ? -10.118 7.719 18.460 1.00 88.62 92 ALA A N 1
ATOM 745 C CA . ALA A 1 92 ? -11.176 8.725 18.530 1.00 88.62 92 ALA A CA 1
ATOM 746 C C . ALA A 1 92 ? -12.582 8.107 18.486 1.00 88.62 92 ALA A C 1
ATOM 748 O O . ALA A 1 92 ? -13.477 8.541 19.208 1.00 88.62 92 ALA A O 1
ATOM 749 N N . LEU A 1 93 ? -12.796 7.077 17.659 1.00 85.75 93 LEU A N 1
ATOM 750 C CA . LEU A 1 93 ? -14.080 6.375 17.605 1.00 85.75 93 LEU A CA 1
ATOM 751 C C . LEU A 1 93 ? -14.379 5.644 18.918 1.00 85.75 93 LEU A C 1
ATOM 753 O O . LEU A 1 93 ? -15.519 5.701 19.375 1.00 85.75 93 LEU A O 1
ATOM 757 N N . THR A 1 94 ? -13.388 4.986 19.522 1.00 86.50 94 THR A N 1
ATOM 758 C CA . THR A 1 94 ? -13.545 4.326 20.826 1.00 86.50 94 THR A CA 1
ATOM 759 C C . THR A 1 94 ? -13.813 5.343 21.937 1.00 86.50 94 THR A C 1
ATOM 761 O O . THR A 1 94 ? -14.752 5.161 22.708 1.00 86.50 94 THR A O 1
ATOM 764 N N . ASP A 1 95 ? -13.048 6.435 21.981 1.00 89.62 95 ASP A N 1
ATOM 765 C CA . ASP A 1 95 ? -13.152 7.477 23.011 1.00 89.62 95 ASP A CA 1
ATOM 766 C C . ASP A 1 95 ? -14.451 8.293 22.910 1.00 89.62 95 ASP A C 1
ATOM 768 O O . ASP A 1 95 ? -15.015 8.707 23.919 1.00 89.62 95 ASP A O 1
ATOM 772 N N . SER A 1 96 ? -15.006 8.451 21.701 1.00 87.69 96 SER A N 1
ATOM 773 C CA . SER A 1 96 ? -16.269 9.175 21.494 1.00 87.69 96 SER A CA 1
ATOM 774 C C . SER A 1 96 ? -17.468 8.572 22.235 1.00 87.69 96 SER A C 1
ATOM 776 O O . SER A 1 96 ? -18.488 9.246 22.388 1.00 87.69 96 SER A O 1
ATOM 778 N N . ALA A 1 97 ? -17.381 7.296 22.637 1.00 85.88 97 ALA A N 1
ATOM 779 C CA . ALA A 1 97 ? -18.470 6.514 23.222 1.00 85.88 97 ALA A CA 1
ATOM 780 C C . ALA A 1 97 ? -19.777 6.525 22.393 1.00 85.88 97 ALA A C 1
ATOM 782 O O . ALA A 1 97 ? -20.851 6.194 22.901 1.00 85.88 97 ALA A O 1
ATOM 783 N N . LEU A 1 98 ? -19.707 6.890 21.106 1.00 85.06 98 LEU A N 1
ATOM 784 C CA . LEU A 1 98 ? -20.868 6.944 20.226 1.00 85.06 98 LEU A CA 1
ATOM 785 C C . LEU A 1 98 ? -21.210 5.540 19.702 1.00 85.06 98 LEU A C 1
ATOM 787 O O . LEU A 1 98 ? -20.338 4.842 19.171 1.00 85.06 98 LEU A O 1
ATOM 791 N N . PRO A 1 99 ? -22.482 5.108 19.787 1.00 82.81 99 PRO A N 1
ATOM 792 C CA . PRO A 1 99 ? -22.887 3.807 19.279 1.00 82.81 99 PRO A CA 1
ATOM 793 C C . PRO A 1 99 ? -22.765 3.759 17.752 1.00 82.81 99 PRO A C 1
ATOM 795 O O . PRO A 1 99 ? -23.283 4.621 17.040 1.00 82.81 99 PRO A O 1
ATOM 798 N N . ARG A 1 100 ? -22.100 2.714 17.250 1.00 84.81 100 ARG A N 1
ATOM 799 C CA . ARG A 1 100 ? -21.904 2.433 15.819 1.00 84.81 100 ARG A CA 1
ATOM 800 C C . ARG A 1 100 ? -22.932 1.401 15.363 1.00 84.81 100 ARG A C 1
ATOM 802 O O . ARG A 1 100 ? -22.658 0.202 15.390 1.00 84.81 100 ARG A O 1
ATOM 809 N N . THR A 1 101 ? -24.119 1.858 14.983 1.00 88.38 101 THR A N 1
ATOM 810 C CA . THR A 1 101 ? -25.205 1.011 14.470 1.00 88.38 101 THR A CA 1
ATOM 811 C C . THR A 1 101 ? -25.496 1.362 13.010 1.00 88.38 101 THR A C 1
ATOM 813 O O . THR A 1 101 ? -25.110 2.444 12.561 1.00 88.38 101 THR A O 1
ATOM 816 N N . PRO A 1 102 ? -26.175 0.489 12.243 1.00 89.81 102 PRO A N 1
ATOM 817 C CA . PRO A 1 102 ? -26.631 0.832 10.894 1.00 89.81 102 PRO A CA 1
ATOM 818 C C . PRO A 1 102 ? -27.413 2.157 10.848 1.00 89.81 102 PRO A C 1
ATOM 820 O O . PRO A 1 102 ? -27.218 2.955 9.933 1.00 89.81 102 PRO A O 1
ATOM 823 N N . ASP A 1 103 ? -28.204 2.438 11.887 1.00 91.19 103 ASP A N 1
ATOM 824 C CA . ASP A 1 103 ? -29.008 3.659 11.992 1.00 91.19 103 ASP A CA 1
ATOM 825 C C . ASP A 1 103 ? -28.182 4.915 12.298 1.00 91.19 103 ASP A C 1
ATOM 827 O O . ASP A 1 103 ? -28.591 6.012 11.935 1.00 91.19 103 ASP A O 1
ATOM 831 N N . THR A 1 104 ? -27.018 4.803 12.948 1.00 88.88 104 THR A N 1
ATOM 832 C CA . THR A 1 104 ? -26.155 5.957 13.270 1.00 88.88 104 THR A CA 1
ATOM 833 C C . THR A 1 104 ? -24.969 6.112 12.325 1.00 88.88 104 THR A C 1
ATOM 835 O O . THR A 1 104 ? -24.378 7.190 12.277 1.00 88.88 104 THR A O 1
ATOM 838 N N . ALA A 1 105 ? -24.633 5.081 11.542 1.00 86.69 105 ALA A N 1
ATOM 839 C CA . ALA A 1 105 ? -23.455 5.054 10.675 1.00 86.69 105 ALA A CA 1
ATOM 840 C C . ALA A 1 105 ? -23.399 6.243 9.705 1.00 86.69 105 ALA A C 1
ATOM 842 O O . ALA A 1 105 ? -22.337 6.830 9.519 1.00 86.69 105 ALA A O 1
ATOM 843 N N . HIS A 1 106 ? -24.547 6.655 9.158 1.00 87.81 106 HIS A N 1
ATOM 844 C CA . HIS A 1 106 ? -24.652 7.789 8.232 1.00 87.81 106 HIS A CA 1
ATOM 845 C C . HIS A 1 106 ? -24.339 9.157 8.869 1.00 87.81 106 HIS A C 1
ATOM 847 O O . HIS A 1 106 ? -24.241 10.156 8.161 1.00 87.81 106 HIS A O 1
ATOM 853 N N . ARG A 1 107 ? -24.201 9.222 10.199 1.00 88.56 107 ARG A N 1
ATOM 854 C CA . ARG A 1 107 ? -23.892 10.441 10.963 1.00 88.56 107 ARG A CA 1
ATOM 855 C C . ARG A 1 107 ? -22.433 10.510 11.414 1.00 88.56 107 ARG A C 1
ATOM 857 O O . ARG A 1 107 ? -22.046 11.496 12.035 1.00 88.56 107 ARG A O 1
ATOM 864 N N . ILE A 1 108 ? -21.642 9.472 11.146 1.00 85.69 108 ILE A N 1
ATOM 865 C CA . ILE A 1 108 ? -20.231 9.397 11.525 1.00 85.69 108 ILE A CA 1
ATOM 866 C C . ILE A 1 108 ? -19.393 9.770 10.303 1.00 85.69 108 ILE A C 1
ATOM 868 O O . ILE A 1 108 ? -19.481 9.125 9.262 1.00 85.69 108 ILE A O 1
ATOM 872 N N . GLY A 1 109 ? -18.568 10.804 10.443 1.00 82.06 109 GLY A N 1
ATOM 873 C CA . GLY A 1 109 ? -17.632 11.249 9.415 1.00 82.06 109 GLY A CA 1
ATOM 874 C C . GLY A 1 109 ? -16.222 11.394 9.975 1.00 82.06 109 GLY A C 1
ATOM 875 O O . GLY A 1 109 ? -16.033 11.548 11.180 1.00 82.06 109 GLY A O 1
ATOM 876 N N . VAL A 1 110 ? -15.231 11.358 9.088 1.00 79.19 110 VAL A N 1
ATOM 877 C CA . VAL A 1 110 ? -13.827 11.631 9.412 1.00 79.19 110 VAL A CA 1
ATOM 878 C C . VAL A 1 110 ? -13.351 12.742 8.488 1.00 79.19 110 VAL A C 1
ATOM 880 O O . VAL A 1 110 ? -13.572 12.676 7.282 1.00 79.19 110 VAL A O 1
ATOM 883 N N . SER A 1 111 ? -12.695 13.753 9.052 1.00 82.44 111 SER A N 1
ATOM 884 C CA . SER A 1 111 ? -11.948 14.749 8.287 1.00 82.44 111 SER A CA 1
ATOM 885 C C . SER A 1 111 ? -10.469 14.568 8.591 1.00 82.44 111 SER A C 1
ATOM 887 O O . SER A 1 111 ? -10.074 14.549 9.757 1.00 82.44 111 SER A O 1
ATOM 889 N N . LEU A 1 112 ? -9.660 14.398 7.548 1.00 77.94 112 LEU A N 1
ATOM 890 C CA . LEU A 1 112 ? -8.222 14.192 7.662 1.00 77.94 112 LEU A CA 1
ATOM 891 C C . LEU A 1 112 ? -7.494 15.306 6.913 1.00 77.94 112 LEU A C 1
ATOM 893 O O . LEU A 1 112 ? -7.549 15.382 5.689 1.00 77.94 112 LEU A O 1
ATOM 897 N N . GLY A 1 113 ? -6.777 16.149 7.654 1.00 75.75 113 GLY A N 1
ATOM 898 C CA . GLY A 1 113 ? -5.805 17.076 7.084 1.00 75.75 113 GLY A CA 1
ATOM 899 C C . GLY A 1 113 ? -4.442 16.402 7.001 1.00 75.75 113 GLY A C 1
ATOM 900 O O . GLY A 1 113 ? -3.915 15.953 8.016 1.00 75.75 113 GLY A O 1
ATOM 901 N N . SER A 1 114 ? -3.861 16.323 5.806 1.00 72.69 114 SER A N 1
ATOM 902 C CA . SER A 1 114 ? -2.550 15.699 5.627 1.00 72.69 114 SER A CA 1
ATOM 903 C C . SER A 1 114 ? -1.400 16.653 5.948 1.00 72.69 114 SER A C 1
ATOM 905 O O . SER A 1 114 ? -0.397 16.169 6.446 1.00 72.69 114 SER A O 1
ATOM 907 N N . ALA A 1 115 ? -1.532 17.972 5.741 1.00 75.44 115 ALA A N 1
ATOM 908 C CA . ALA A 1 115 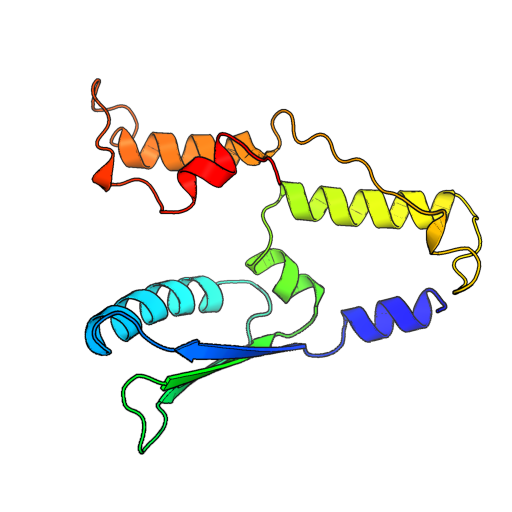? -0.488 18.995 5.932 1.00 75.44 115 ALA A CA 1
ATOM 909 C C . ALA A 1 115 ? 0.911 18.553 5.441 1.00 75.44 115 ALA A C 1
ATOM 911 O O . ALA A 1 115 ? 1.240 18.739 4.276 1.00 75.44 115 ALA A O 1
ATOM 912 N N . VAL A 1 116 ? 1.717 17.942 6.316 1.00 76.38 116 VAL A N 1
ATOM 913 C CA . VAL A 1 116 ? 3.080 17.431 6.049 1.00 76.38 116 VAL A CA 1
ATOM 914 C C . VAL A 1 116 ? 3.190 15.895 6.097 1.00 76.38 116 VAL A C 1
ATOM 916 O O . VAL A 1 116 ? 4.277 15.331 6.210 1.00 76.38 116 VAL A O 1
ATOM 919 N N . GLY A 1 117 ? 2.068 15.182 6.040 1.00 77.56 117 GLY A N 1
ATOM 920 C CA . GLY A 1 117 ? 1.982 13.733 6.225 1.00 77.56 117 GLY A CA 1
ATOM 921 C C . GLY A 1 117 ? 2.814 12.964 5.202 1.00 77.56 117 GLY A C 1
ATOM 922 O O . GLY A 1 117 ? 3.495 12.006 5.557 1.00 77.56 117 GLY A O 1
ATOM 923 N N . CYS A 1 118 ? 2.858 13.443 3.959 1.00 83.44 118 CYS A N 1
ATOM 924 C CA . CYS A 1 118 ? 3.628 12.812 2.888 1.00 83.44 118 CYS A CA 1
ATOM 925 C C . CYS A 1 118 ? 5.069 13.337 2.761 1.00 83.44 118 CYS A C 1
ATOM 927 O O . CYS A 1 118 ? 5.799 12.874 1.885 1.00 83.44 118 CYS A O 1
ATOM 929 N N . THR A 1 119 ? 5.532 14.248 3.630 1.00 86.44 119 THR A N 1
ATOM 930 C CA . THR A 1 119 ? 6.842 14.913 3.474 1.00 86.44 119 THR A CA 1
ATOM 931 C C . THR A 1 119 ? 8.013 13.932 3.445 1.00 86.44 119 THR A C 1
ATOM 933 O O . THR A 1 119 ? 8.937 14.118 2.664 1.00 86.44 119 THR A O 1
ATOM 936 N N . ARG A 1 120 ? 7.964 12.831 4.208 1.00 87.31 120 ARG A N 1
ATOM 937 C CA . ARG A 1 120 ? 9.019 11.799 4.148 1.00 87.31 120 ARG A CA 1
ATOM 938 C C . ARG A 1 120 ? 9.100 11.110 2.788 1.00 87.31 120 ARG A C 1
ATOM 940 O O . ARG A 1 120 ? 10.191 10.794 2.310 1.00 87.31 120 ARG A O 1
ATOM 947 N N . LYS A 1 121 ? 7.951 10.852 2.158 1.00 87.38 121 LYS A N 1
ATOM 948 C CA . LYS A 1 121 ? 7.927 10.298 0.804 1.00 87.38 121 LYS A CA 1
ATOM 949 C C . LYS A 1 121 ? 8.324 11.341 -0.223 1.00 87.38 121 LYS A C 1
ATOM 951 O O . LYS A 1 121 ? 9.125 11.002 -1.086 1.00 87.38 121 LYS A O 1
ATOM 956 N N . LEU A 1 122 ? 7.888 12.590 -0.077 1.00 88.94 122 LEU A N 1
ATOM 957 C CA . LEU A 1 122 ? 8.356 13.697 -0.910 1.00 88.94 122 LEU A CA 1
ATOM 958 C C . LEU A 1 122 ? 9.874 13.865 -0.858 1.00 88.94 122 LEU A C 1
ATOM 960 O O . LEU A 1 122 ? 10.496 13.962 -1.907 1.00 88.94 122 LEU A O 1
ATOM 964 N N . GLU A 1 123 ? 10.483 13.818 0.324 1.00 91.06 123 GLU A N 1
ATOM 965 C CA . GLU A 1 123 ? 11.939 13.855 0.484 1.00 91.06 123 GLU A CA 1
ATOM 966 C C . GLU A 1 123 ? 12.607 12.671 -0.224 1.00 91.06 123 GLU A C 1
ATOM 968 O O . GLU A 1 123 ? 13.540 12.857 -1.001 1.00 91.06 123 GLU A O 1
ATOM 973 N N . SER A 1 124 ? 12.086 11.456 -0.033 1.00 89.75 124 SER A N 1
ATOM 974 C CA . SER A 1 124 ? 12.608 10.262 -0.713 1.00 89.75 124 SER A CA 1
ATOM 975 C C . SER A 1 124 ? 12.541 10.395 -2.241 1.00 89.75 124 SER A C 1
ATOM 977 O O . SER A 1 124 ? 13.470 9.997 -2.941 1.00 89.75 124 SER A O 1
ATOM 979 N N . GLN A 1 125 ? 11.448 10.958 -2.766 1.00 90.94 125 GLN A N 1
ATOM 980 C CA . GLN A 1 125 ? 11.297 11.219 -4.197 1.00 90.94 125 GLN A CA 1
ATOM 981 C C . GLN A 1 125 ? 12.236 12.327 -4.673 1.00 90.94 125 GLN A C 1
ATOM 983 O O . GLN A 1 125 ? 12.882 12.167 -5.704 1.00 90.94 125 GLN A O 1
ATOM 988 N N . TYR A 1 126 ? 12.362 13.412 -3.907 1.00 90.81 126 TYR A N 1
ATOM 989 C CA . TYR A 1 126 ? 13.273 14.512 -4.201 1.00 90.81 126 TYR A CA 1
ATOM 990 C C . TYR A 1 126 ? 14.723 14.026 -4.298 1.00 90.81 126 TYR A C 1
ATOM 992 O O . TYR A 1 126 ? 15.416 14.340 -5.265 1.00 90.81 126 TYR A O 1
ATOM 1000 N N . LEU A 1 127 ? 15.177 13.207 -3.346 1.00 93.00 127 LEU A N 1
ATOM 1001 C CA . LEU A 1 127 ? 16.515 12.610 -3.372 1.00 93.00 127 LEU A CA 1
ATOM 1002 C C . LEU A 1 127 ? 16.727 11.745 -4.622 1.00 93.00 127 LEU A C 1
ATOM 1004 O O . LEU A 1 127 ? 17.786 11.825 -5.242 1.00 93.00 127 LEU A O 1
ATOM 1008 N N . ALA A 1 128 ? 15.721 10.975 -5.047 1.00 91.06 128 ALA A N 1
ATOM 1009 C CA . ALA A 1 128 ? 15.809 10.161 -6.258 1.00 91.06 128 ALA A CA 1
ATOM 1010 C C . ALA A 1 128 ? 15.935 11.010 -7.540 1.00 91.06 128 ALA A C 1
ATOM 1012 O O . ALA A 1 128 ? 16.826 10.766 -8.360 1.00 91.06 128 ALA A O 1
ATOM 1013 N N . ILE A 1 129 ? 15.090 12.035 -7.704 1.00 93.50 129 ILE A N 1
ATOM 1014 C CA . ILE A 1 129 ? 15.070 12.876 -8.917 1.00 93.50 129 ILE A CA 1
ATOM 1015 C C . ILE A 1 129 ? 16.231 13.877 -8.981 1.00 93.50 129 ILE A C 1
ATOM 1017 O O . ILE A 1 129 ? 16.609 14.306 -10.068 1.00 93.50 129 ILE A O 1
ATOM 1021 N N . SER A 1 130 ? 16.828 14.239 -7.843 1.00 94.75 130 SER A N 1
ATOM 1022 C CA . SER A 1 130 ? 17.953 15.186 -7.763 1.00 94.75 130 SER A CA 1
ATOM 1023 C C . SER A 1 130 ? 19.336 14.523 -7.740 1.00 94.75 130 SER A C 1
ATOM 1025 O O . SER A 1 130 ? 20.342 15.227 -7.651 1.00 94.75 130 SER A O 1
ATOM 1027 N N . ASP A 1 131 ? 19.409 13.187 -7.814 1.00 93.56 131 ASP A N 1
ATOM 1028 C CA . ASP A 1 131 ? 20.647 12.423 -7.587 1.00 93.56 131 ASP A CA 1
ATOM 1029 C C . ASP A 1 131 ? 21.276 12.767 -6.222 1.00 93.56 131 ASP A C 1
ATOM 1031 O O . ASP A 1 131 ? 22.426 13.186 -6.124 1.00 93.56 131 ASP A O 1
ATOM 1035 N N . ASN A 1 132 ? 20.481 12.659 -5.153 1.00 94.06 132 ASN A N 1
ATOM 1036 C CA . ASN A 1 132 ? 20.834 13.065 -3.787 1.00 94.06 132 ASN A CA 1
ATOM 1037 C C . ASN A 1 132 ? 21.317 14.527 -3.694 1.00 94.06 132 ASN A C 1
ATOM 1039 O O . ASN A 1 132 ? 22.278 14.830 -2.989 1.00 94.06 132 ASN A O 1
ATOM 1043 N N . GLY A 1 133 ? 20.686 15.432 -4.447 1.00 92.88 133 GLY A N 1
ATOM 1044 C CA . GLY A 1 133 ? 21.053 16.849 -4.511 1.00 92.88 133 GLY A CA 1
ATOM 1045 C C . GLY A 1 133 ? 22.295 17.165 -5.352 1.00 92.88 133 GLY A C 1
ATOM 1046 O O . GLY A 1 133 ? 22.711 18.320 -5.394 1.00 92.88 133 GLY A O 1
ATOM 1047 N N . ARG A 1 134 ? 22.899 16.183 -6.042 1.00 93.94 134 ARG A N 1
ATOM 1048 C CA . ARG A 1 134 ? 24.075 16.405 -6.910 1.00 93.94 134 ARG A CA 1
ATOM 1049 C C . ARG A 1 134 ? 23.745 17.211 -8.164 1.00 93.94 134 ARG A C 1
ATOM 1051 O O . ARG A 1 134 ? 24.648 17.790 -8.766 1.00 93.94 134 ARG A O 1
ATOM 1058 N N . ARG A 1 135 ? 22.480 17.222 -8.592 1.00 91.06 135 ARG A N 1
ATOM 1059 C CA . ARG A 1 135 ? 22.014 17.956 -9.772 1.00 91.06 135 ARG A CA 1
ATOM 1060 C C . ARG A 1 135 ? 21.123 19.119 -9.355 1.00 91.06 135 ARG A C 1
ATOM 1062 O O . ARG A 1 135 ? 20.166 18.930 -8.613 1.00 91.06 135 ARG A O 1
ATOM 1069 N N . TRP A 1 136 ? 21.410 20.303 -9.896 1.00 90.50 136 TRP A N 1
ATOM 1070 C CA . TRP A 1 136 ? 20.546 21.477 -9.741 1.00 90.50 136 TRP A CA 1
ATOM 1071 C C . TRP A 1 136 ? 19.203 21.299 -10.465 1.00 90.50 136 TRP A C 1
ATOM 1073 O O . TRP A 1 136 ? 18.150 21.622 -9.926 1.00 90.50 136 TRP A O 1
ATOM 1083 N N . LEU A 1 137 ? 19.240 20.750 -11.684 1.00 95.81 137 LEU A N 1
ATOM 1084 C CA . LEU A 1 137 ? 18.044 20.373 -12.435 1.00 95.81 137 LEU A CA 1
ATOM 1085 C C . LEU A 1 137 ? 17.682 18.916 -12.132 1.00 95.81 137 LEU A C 1
ATOM 1087 O O . LEU A 1 137 ? 18.516 18.021 -12.285 1.00 95.81 137 LEU A O 1
ATOM 1091 N N . VAL A 1 138 ? 16.436 18.687 -11.720 1.00 93.94 138 VAL A N 1
ATOM 1092 C CA . VAL A 1 138 ? 15.916 17.348 -11.421 1.00 93.94 138 VAL A CA 1
ATOM 1093 C C . VAL A 1 138 ? 15.629 16.551 -12.697 1.00 93.94 138 VAL A C 1
ATOM 1095 O O . VAL A 1 138 ? 15.212 17.096 -13.718 1.00 93.94 138 VAL A O 1
ATOM 1098 N N . ASP A 1 139 ? 15.823 15.238 -12.625 1.00 93.00 139 ASP A N 1
ATOM 1099 C CA . ASP A 1 139 ? 15.473 14.279 -13.670 1.00 93.00 139 ASP A CA 1
ATOM 1100 C C . ASP A 1 139 ? 14.091 13.684 -13.374 1.00 93.00 139 ASP A C 1
ATOM 1102 O O . ASP A 1 139 ? 13.948 12.746 -12.587 1.00 93.00 139 ASP A O 1
ATOM 1106 N N . HIS A 1 140 ? 13.061 14.264 -13.993 1.00 88.44 140 HIS A N 1
ATOM 1107 C CA . HIS A 1 140 ? 11.665 13.873 -13.784 1.00 88.44 140 HIS A CA 1
ATOM 1108 C C . HIS A 1 140 ? 11.378 12.404 -14.137 1.00 88.44 140 HIS A C 1
ATOM 1110 O O . HIS A 1 140 ? 10.452 11.824 -13.577 1.00 88.44 140 HIS A O 1
ATOM 1116 N N . THR A 1 141 ? 12.191 11.777 -14.996 1.00 90.19 141 THR A N 1
ATOM 1117 C CA . THR A 1 141 ? 12.021 10.367 -15.393 1.00 90.19 141 THR A CA 1
ATOM 1118 C C . THR A 1 141 ? 12.376 9.377 -14.279 1.00 90.19 141 THR A C 1
ATOM 1120 O O . THR A 1 141 ? 12.065 8.194 -14.378 1.00 90.19 141 THR A O 1
ATOM 1123 N N . ARG A 1 142 ? 13.011 9.852 -13.199 1.00 87.94 142 ARG A N 1
ATOM 1124 C CA . ARG A 1 142 ? 13.368 9.053 -12.014 1.00 87.94 142 ARG A CA 1
ATOM 1125 C C . ARG A 1 142 ? 12.329 9.117 -10.895 1.00 87.94 142 ARG A C 1
ATOM 1127 O O . ARG A 1 142 ? 12.514 8.471 -9.864 1.00 87.94 142 ARG A O 1
ATOM 1134 N N . GLY A 1 143 ? 11.288 9.934 -11.049 1.00 85.19 143 GLY A N 1
ATOM 1135 C CA . GLY A 1 143 ? 10.195 10.011 -10.087 1.00 85.19 143 GLY A CA 1
ATOM 1136 C C . GLY A 1 143 ? 9.329 8.757 -10.156 1.00 85.19 143 GLY A C 1
ATOM 1137 O O . GLY A 1 143 ? 9.181 8.161 -11.216 1.00 85.19 143 GLY A O 1
ATOM 1138 N N . SER A 1 144 ? 8.749 8.347 -9.030 1.00 85.25 144 SER A N 1
ATOM 1139 C CA . SER A 1 144 ? 7.705 7.320 -9.059 1.00 85.25 144 SER A CA 1
ATOM 1140 C C . SER A 1 144 ? 6.421 7.874 -9.674 1.00 85.25 144 SER A C 1
ATOM 1142 O O . SER A 1 144 ? 6.110 9.055 -9.508 1.00 85.25 144 SER A O 1
ATOM 1144 N N . ASP A 1 145 ? 5.606 6.992 -10.248 1.00 83.31 145 ASP A N 1
ATOM 1145 C CA . ASP A 1 145 ? 4.269 7.330 -10.764 1.00 83.31 145 ASP A CA 1
ATOM 1146 C C . ASP A 1 145 ? 3.321 7.894 -9.686 1.00 83.31 145 ASP A C 1
ATOM 1148 O O . ASP A 1 145 ? 2.266 8.440 -9.991 1.00 83.31 145 ASP A O 1
ATOM 1152 N N . ARG A 1 146 ? 3.697 7.774 -8.407 1.00 80.81 146 ARG A N 1
ATOM 1153 C CA . ARG A 1 146 ? 2.958 8.267 -7.237 1.00 80.81 146 ARG A CA 1
ATOM 1154 C C . ARG A 1 146 ? 3.439 9.628 -6.738 1.00 80.81 146 ARG A C 1
ATOM 1156 O O . ARG A 1 146 ? 2.945 10.109 -5.724 1.00 80.81 146 ARG A O 1
ATOM 1163 N N . LEU A 1 147 ? 4.405 10.262 -7.411 1.00 84.69 147 LEU A N 1
ATOM 1164 C CA . LEU A 1 147 ? 4.955 11.553 -6.986 1.00 84.69 147 LEU A CA 1
ATOM 1165 C C . LEU A 1 147 ? 3.867 12.625 -6.827 1.00 84.69 147 LEU A C 1
ATOM 1167 O O . LEU A 1 147 ? 3.894 13.371 -5.849 1.00 84.69 147 LEU A O 1
ATOM 1171 N N . TYR A 1 148 ? 2.901 12.671 -7.749 1.00 83.38 148 TYR A N 1
ATOM 1172 C CA . TYR A 1 148 ? 1.777 13.602 -7.662 1.00 83.38 148 TYR A CA 1
ATOM 1173 C C . TYR A 1 148 ? 0.950 13.379 -6.390 1.00 83.38 148 TYR A C 1
ATOM 1175 O O . TYR A 1 148 ? 0.737 14.332 -5.646 1.00 83.38 148 TYR A O 1
ATOM 1183 N N . ASP A 1 149 ? 0.595 12.127 -6.086 1.00 81.19 149 ASP A N 1
ATOM 1184 C CA . ASP A 1 149 ? -0.191 11.755 -4.899 1.00 81.19 149 ASP A CA 1
ATOM 1185 C C . ASP A 1 149 ? 0.505 12.171 -3.587 1.00 81.19 149 ASP A C 1
ATOM 1187 O O . ASP A 1 149 ? -0.147 12.491 -2.594 1.00 81.19 149 ASP A O 1
ATOM 1191 N N . TYR A 1 150 ? 1.843 12.193 -3.566 1.00 84.44 150 TYR A N 1
ATOM 1192 C CA . TYR A 1 150 ? 2.607 12.668 -2.409 1.00 84.44 150 TYR A CA 1
ATOM 1193 C C . TYR A 1 150 ? 2.700 14.194 -2.324 1.00 84.44 150 TYR A C 1
ATOM 1195 O O . TYR A 1 150 ? 2.807 14.726 -1.219 1.00 84.44 150 TYR A O 1
ATOM 1203 N N . PHE A 1 151 ? 2.703 14.892 -3.463 1.00 82.44 151 PHE A N 1
ATOM 1204 C CA . PHE A 1 151 ? 2.824 16.352 -3.536 1.00 82.44 151 PHE A CA 1
ATOM 1205 C C . PHE A 1 151 ? 1.490 17.054 -3.305 1.00 82.44 151 PHE A C 1
ATOM 1207 O O . PHE A 1 151 ? 1.428 18.053 -2.591 1.00 82.44 151 PHE A O 1
ATOM 1214 N N . VAL A 1 152 ? 0.421 16.491 -3.862 1.00 81.69 152 VAL A N 1
ATOM 1215 C CA . VAL A 1 152 ? -0.957 16.933 -3.680 1.00 81.69 152 VAL A CA 1
ATOM 1216 C C . VAL A 1 152 ? -1.752 15.755 -3.115 1.00 81.69 152 VAL A C 1
ATOM 1218 O O . VAL A 1 152 ? -2.439 15.060 -3.858 1.00 81.69 152 VAL A O 1
ATOM 1221 N N . PRO A 1 153 ? -1.657 15.493 -1.798 1.00 67.81 153 PRO A N 1
ATOM 1222 C CA . PRO A 1 153 ? -2.419 14.436 -1.139 1.00 67.81 153 PRO A CA 1
ATOM 1223 C C . PRO A 1 153 ? -3.890 14.858 -0.980 1.00 67.81 153 PRO A C 1
ATOM 1225 O O . PRO A 1 153 ? -4.372 15.080 0.133 1.00 67.81 153 PRO A O 1
ATOM 1228 N N . SER A 1 154 ? -4.580 15.022 -2.108 1.00 65.31 154 SER A N 1
ATOM 1229 C CA . SER A 1 154 ? -6.012 15.294 -2.235 1.00 65.31 154 SER A CA 1
ATOM 1230 C C . SER A 1 154 ? -6.726 14.091 -2.850 1.00 65.31 154 SER A C 1
ATOM 1232 O O . SER A 1 154 ? -6.142 13.376 -3.662 1.00 65.31 154 SER A O 1
ATOM 1234 N N . SER A 1 155 ? -7.977 13.870 -2.441 1.00 53.94 155 SER A N 1
ATOM 1235 C CA . SER A 1 155 ? -8.874 12.824 -2.963 1.00 53.94 155 SER A CA 1
ATOM 1236 C C . SER A 1 155 ? -9.734 13.343 -4.106 1.00 53.94 155 SER A C 1
ATOM 1238 O O . SER A 1 155 ? -10.118 14.531 -4.027 1.00 53.94 155 SER A O 1
#

Radius of gyration: 19.74 Å; chains: 1; bounding box: 53×42×46 Å